Protein 2QAS (pdb70)

Radius of gyration: 15.17 Å; Cα contacts (8 Å, |Δi|>4): 223; chains: 2; bounding box: 37×47×27 Å

Secondary structure (DSSP, 8-state):
----TT-HHHHHHHHHHHHHHHHHHHHSSTT-S-TT--EEEEEETTSTT-B--HHHHHHSSSEEEEEESSS-EEEEE-SSEEEEEEEETTEEEEEEEEGGGEEEEEETTTTEEEE-S---/---SS-----

Organism: Caulobacter vibrioides (strain ATCC 19089 / CIP 103742 / CB 15) (NCBI:txid190650)

InterPro domains:
  IPR007481 Stringent starvation protein B [PF04386] (16-143)
  IPR036760 SspB-like superfamily [G3DSA:2.30.30.220] (1-125)
  IPR036760 SspB-like superfamily [SSF101738] (9-123)

CATH classification: 2.30.30.220

GO terms:
  GO:0042802 identical protein binding (F, IPI)
  GO:0005515 protein binding (F, IPI)

Structure (mmCIF, N/CA/C/O backbone):
data_2QAS
#
_entry.id   2QAS
#
_cell.length_a   121.760
_cell.length_b   121.760
_cell.length_c   27.660
_cell.angle_alpha   90.000
_cell.angle_beta   90.000
_cell.angle_gamma   120.000
#
_symmetry.space_group_name_H-M   'P 64'
#
loop_
_entity.id
_entity.type
_entity.pdbx_description
1 polymer 'Hypothetical protein'
2 polymer 'C. crescentus ssrA peptide'
3 water water
#
loop_
_atom_site.group_PDB
_atom_site.id
_atom_site.type_symbol
_atom_site.label_atom_id
_atom_site.label_alt_id
_atom_site.label_comp_id
_atom_site.label_asym_id
_atom_site.label_entity_id
_atom_site.label_seq_id
_atom_site.pdbx_PDB_ins_code
_atom_site.Cartn_x
_atom_site.Cartn_y
_atom_site.Cartn_z
_atom_site.occupancy
_atom_site.B_iso_or_equiv
_atom_site.auth_seq_id
_atom_site.auth_comp_id
_atom_site.auth_asym_id
_atom_site.auth_atom_id
_atom_site.pdbx_PDB_model_num
ATOM 1 N N . PRO A 1 9 ? 29.458 74.049 -16.492 1.00 122.30 6 PRO A N 1
ATOM 2 C CA . PRO A 1 9 ? 28.575 73.712 -15.348 1.00 121.82 6 PRO A CA 1
ATOM 3 C C . PRO A 1 9 ? 28.119 72.251 -15.416 1.00 120.88 6 PRO A C 1
ATOM 4 O O . PRO A 1 9 ? 28.351 71.567 -16.416 1.00 121.41 6 PRO A O 1
ATOM 8 N N . PRO A 1 10 ? 27.478 71.746 -14.344 1.00 119.48 7 PRO A N 1
ATOM 9 C CA . PRO A 1 10 ? 27.175 72.463 -13.098 1.00 117.21 7 PRO A CA 1
ATOM 10 C C . PRO A 1 10 ? 28.092 72.060 -11.931 1.00 114.52 7 PRO A C 1
ATOM 11 O O . PRO A 1 10 ? 28.374 70.873 -11.733 1.00 114.15 7 PRO A O 1
ATOM 15 N N . GLU A 1 11 ? 28.558 73.049 -11.170 1.00 110.78 8 GLU A N 1
ATOM 16 C CA . GLU A 1 11 ? 29.421 72.787 -10.019 1.00 106.26 8 GLU A CA 1
ATOM 17 C C . GLU A 1 11 ? 28.637 71.948 -9.002 1.00 101.79 8 GLU A C 1
ATOM 18 O O . GLU A 1 11 ? 27.527 72.315 -8.605 1.00 100.98 8 GLU A O 1
ATOM 24 N N . ASP A 1 12 ? 29.223 70.827 -8.586 1.00 95.78 9 ASP A N 1
ATOM 25 C CA . ASP A 1 12 ? 28.594 69.908 -7.633 1.00 88.88 9 ASP A CA 1
ATOM 26 C C . ASP A 1 12 ? 28.933 70.265 -6.184 1.00 84.35 9 ASP A C 1
ATOM 27 O O . ASP A 1 12 ? 30.006 69.926 -5.692 1.00 83.85 9 ASP A O 1
ATOM 32 N N . LEU A 1 13 ? 28.014 70.935 -5.498 1.00 79.35 10 LEU A N 1
ATOM 33 C CA . LEU A 1 13 ? 28.247 71.325 -4.114 1.00 74.80 10 LEU A CA 1
ATOM 34 C C . LEU A 1 13 ? 28.037 70.139 -3.179 1.00 72.61 10 LEU A C 1
ATOM 35 O O . LEU A 1 13 ? 28.337 70.209 -1.986 1.00 70.36 10 LEU A O 1
ATOM 40 N N . MET A 1 14 ? 27.510 69.051 -3.724 1.00 70.87 11 MET A N 1
ATOM 41 C CA . MET A 1 14 ? 27.280 67.849 -2.934 1.00 71.07 11 MET A CA 1
ATOM 42 C C . MET A 1 14 ? 28.489 66.916 -3.026 1.00 71.15 11 MET A C 1
ATOM 43 O O . MET A 1 14 ? 28.653 66.014 -2.203 1.00 70.38 11 MET A O 1
ATOM 48 N N . GLN A 1 15 ? 29.332 67.140 -4.034 1.00 71.10 12 GLN A N 1
ATOM 49 C CA . GLN A 1 15 ? 30.518 66.316 -4.241 1.00 70.44 12 GLN A CA 1
ATOM 50 C C . GLN A 1 15 ? 30.095 64.855 -4.262 1.00 68.38 12 GLN A C 1
ATOM 51 O O . GLN A 1 15 ? 30.637 64.024 -3.531 1.00 68.75 12 GLN A O 1
ATOM 57 N N . TYR A 1 16 ? 29.116 64.542 -5.096 1.00 64.65 13 TYR A N 1
ATOM 58 C CA . TYR A 1 16 ? 28.632 63.181 -5.181 1.00 62.96 13 TYR A CA 1
ATOM 59 C C . TYR A 1 16 ? 29.745 62.238 -5.594 1.00 63.83 13 TYR A C 1
ATOM 60 O O . TYR A 1 16 ? 29.884 61.147 -5.037 1.00 62.18 13 TYR A O 1
ATOM 69 N N . GLU A 1 17 ? 30.548 62.668 -6.560 1.00 65.03 14 GLU A N 1
ATOM 70 C CA . GLU A 1 17 ? 31.637 61.833 -7.042 1.00 66.80 14 GLU A CA 1
ATOM 71 C C . GLU A 1 17 ? 32.659 61.502 -5.954 1.00 64.77 14 GLU A C 1
ATOM 72 O O . GLU A 1 17 ? 33.180 60.388 -5.898 1.00 62.16 14 GLU A O 1
ATOM 78 N N . ALA A 1 18 ? 32.938 62.469 -5.088 1.00 63.34 15 ALA A N 1
ATOM 79 C CA . ALA A 1 18 ? 33.874 62.248 -4.000 1.00 62.58 15 ALA A CA 1
ATOM 80 C C . ALA A 1 18 ? 33.262 61.280 -2.992 1.00 62.84 15 ALA A C 1
ATOM 81 O O . ALA A 1 18 ? 33.941 60.382 -2.507 1.00 63.93 15 ALA A O 1
ATOM 83 N N . MET A 1 19 ? 31.979 61.458 -2.684 1.00 63.18 16 MET A N 1
ATOM 84 C CA . MET A 1 19 ? 31.300 60.581 -1.727 1.00 63.21 16 MET A CA 1
ATOM 85 C C . MET A 1 19 ? 31.212 59.151 -2.253 1.00 62.41 16 MET A C 1
ATOM 86 O O . MET A 1 19 ? 31.225 58.195 -1.481 1.00 62.21 16 MET A O 1
ATOM 91 N N . ALA A 1 20 ? 31.104 59.006 -3.566 1.00 62.34 17 ALA A N 1
ATOM 92 C CA . ALA A 1 20 ? 31.033 57.682 -4.169 1.00 64.48 17 ALA A CA 1
ATOM 93 C C . ALA A 1 20 ? 32.400 56.997 -4.071 1.00 65.59 17 ALA A C 1
ATOM 94 O O . ALA A 1 20 ? 32.486 55.775 -3.956 1.00 65.32 17 ALA A O 1
ATOM 96 N N . GLN A 1 21 ? 33.458 57.802 -4.117 1.00 67.86 18 GLN A N 1
ATOM 97 C CA . GLN A 1 21 ? 34.829 57.309 -4.035 1.00 71.38 18 GLN A CA 1
ATOM 98 C C . GLN A 1 21 ? 35.091 56.748 -2.636 1.00 71.61 18 GLN A C 1
ATOM 99 O O . GLN A 1 21 ? 35.616 55.652 -2.490 1.00 72.31 18 GLN A O 1
ATOM 105 N N . ASP A 1 22 ? 34.725 57.507 -1.609 1.00 71.99 19 ASP A N 1
ATOM 106 C CA . ASP A 1 22 ? 34.910 57.063 -0.234 1.00 73.03 19 ASP A CA 1
ATOM 107 C C . ASP A 1 22 ? 34.080 55.825 0.017 1.00 71.60 19 ASP A C 1
ATOM 108 O O . ASP A 1 22 ? 34.554 54.853 0.602 1.00 73.19 19 ASP A O 1
ATOM 113 N N . ALA A 1 23 ? 32.826 55.878 -0.410 1.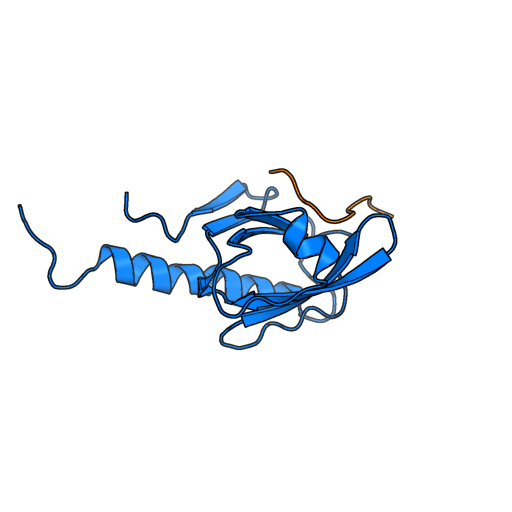00 68.10 20 ALA A N 1
ATOM 114 C CA . ALA A 1 23 ? 31.932 54.752 -0.235 1.00 65.45 20 ALA A CA 1
ATOM 115 C C . ALA A 1 23 ? 32.602 53.493 -0.772 1.00 63.21 20 ALA A C 1
ATOM 116 O O . ALA A 1 23 ? 32.556 52.442 -0.142 1.00 62.12 20 ALA A O 1
ATOM 118 N N . LEU A 1 24 ? 33.241 53.609 -1.929 1.00 60.96 21 LEU A N 1
ATOM 119 C CA . LEU A 1 24 ? 33.880 52.459 -2.540 1.00 62.42 21 LEU A CA 1
ATOM 120 C C . LEU A 1 24 ? 35.165 51.974 -1.858 1.00 63.65 21 LEU A C 1
ATOM 121 O O . LEU A 1 24 ? 35.535 50.804 -1.993 1.00 63.37 21 LEU A O 1
ATOM 126 N N . ARG A 1 25 ? 35.847 52.853 -1.130 1.00 63.77 22 ARG A N 1
ATOM 127 C CA . ARG A 1 25 ? 37.049 52.428 -0.423 1.00 63.85 22 ARG A CA 1
ATOM 128 C C . ARG A 1 25 ? 36.610 51.361 0.571 1.00 62.94 22 ARG A C 1
ATOM 129 O O . ARG A 1 25 ? 37.385 50.470 0.934 1.00 64.62 22 ARG A O 1
ATOM 137 N N . GLY A 1 26 ? 35.347 51.452 0.981 1.00 59.60 23 GLY A N 1
ATOM 138 C CA . GLY A 1 26 ? 34.783 50.507 1.926 1.00 57.00 23 GLY A CA 1
ATOM 139 C C . GLY A 1 26 ? 34.719 49.080 1.417 1.00 56.05 23 GLY A C 1
ATOM 140 O O . GLY A 1 26 ? 34.602 48.146 2.213 1.00 53.90 23 GLY A O 1
ATOM 141 N N . VAL A 1 27 ? 34.776 48.899 0.100 1.00 56.04 24 VAL A N 1
ATOM 142 C CA . VAL A 1 27 ? 34.746 47.551 -0.471 1.00 55.96 24 VAL A CA 1
ATOM 143 C C . VAL A 1 27 ? 36.094 46.887 -0.182 1.00 54.92 24 VAL A C 1
ATOM 144 O O . VAL A 1 27 ? 36.175 45.680 0.056 1.00 52.98 24 VAL A O 1
ATOM 148 N N . VAL A 1 28 ? 37.152 47.689 -0.202 1.00 54.80 25 VAL A N 1
ATOM 149 C CA . VAL A 1 28 ? 38.485 47.178 0.080 1.00 54.65 25 VAL A CA 1
ATOM 150 C C . VAL A 1 28 ? 38.502 46.682 1.517 1.00 54.92 25 VAL A C 1
ATOM 151 O O . VAL A 1 28 ? 38.958 45.579 1.805 1.00 54.71 25 VAL A O 1
ATOM 155 N N . LYS A 1 29 ? 37.987 47.502 2.421 1.00 56.10 26 LYS A N 1
ATOM 156 C CA . LYS A 1 29 ? 37.933 47.135 3.826 1.00 56.33 26 LYS A CA 1
ATOM 157 C C . LYS A 1 29 ? 37.120 45.872 4.054 1.00 55.00 26 LYS A C 1
ATOM 158 O O . LYS A 1 29 ? 37.492 45.014 4.856 1.00 56.47 26 LYS A O 1
ATOM 164 N N . ALA A 1 30 ? 36.004 45.749 3.353 1.00 52.80 27 ALA A N 1
ATOM 165 C CA . ALA A 1 30 ? 35.174 44.565 3.521 1.00 53.62 27 ALA A CA 1
ATOM 166 C C . ALA A 1 30 ? 35.861 43.330 2.939 1.00 53.92 27 ALA A C 1
ATOM 167 O O . ALA A 1 30 ? 35.727 42.234 3.479 1.00 55.65 27 ALA A O 1
ATOM 169 N N . ALA A 1 31 ? 36.598 43.508 1.843 1.00 53.01 28 ALA A N 1
ATOM 170 C CA . ALA A 1 31 ? 37.325 42.409 1.211 1.00 51.06 28 ALA A CA 1
ATOM 171 C C . ALA A 1 31 ? 38.474 41.955 2.124 1.00 52.08 28 ALA A C 1
ATOM 172 O O . ALA A 1 31 ? 38.753 40.756 2.243 1.00 51.03 28 ALA A O 1
ATOM 174 N N . LEU A 1 32 ? 39.139 42.910 2.769 1.00 51.43 29 LEU A N 1
ATOM 175 C CA . LEU A 1 32 ? 40.229 42.576 3.678 1.00 53.44 29 LEU A CA 1
ATOM 176 C C . LEU A 1 32 ? 39.733 41.868 4.940 1.00 56.44 29 LEU A C 1
ATOM 177 O O . LEU A 1 32 ? 40.505 41.198 5.610 1.00 58.01 29 LEU A O 1
ATOM 182 N N . LYS A 1 33 ? 38.453 42.013 5.274 1.00 59.71 30 LYS A N 1
ATOM 183 C CA . LYS A 1 33 ? 37.921 41.342 6.460 1.00 63.09 30 LYS A CA 1
ATOM 184 C C . LYS A 1 33 ? 37.639 39.888 6.140 1.00 63.39 30 LYS A C 1
ATOM 185 O O . LYS A 1 33 ? 37.728 39.026 7.008 1.00 64.97 30 LYS A O 1
ATOM 191 N N . LYS A 1 34 ? 37.296 39.611 4.891 1.00 63.79 31 LYS A N 1
ATOM 192 C CA . LYS A 1 34 ? 37.058 38.233 4.489 1.00 64.98 31 LYS A CA 1
ATOM 193 C C . LYS A 1 34 ? 38.414 37.538 4.373 1.00 65.00 31 LYS A C 1
ATOM 194 O O . LYS A 1 34 ? 38.534 36.346 4.635 1.00 65.98 31 LYS A O 1
ATOM 200 N N . ALA A 1 35 ? 39.435 38.298 3.985 1.00 65.73 32 ALA A N 1
ATOM 201 C CA . ALA A 1 35 ? 40.784 37.758 3.835 1.00 66.45 32 ALA A CA 1
ATOM 202 C C . ALA A 1 35 ? 41.427 37.531 5.196 1.00 67.99 32 ALA A C 1
ATOM 203 O O . ALA A 1 35 ? 42.320 36.700 5.341 1.00 69.01 32 ALA A O 1
ATOM 205 N N . ALA A 1 36 ? 40.980 38.284 6.194 1.00 70.29 33 ALA A N 1
ATOM 206 C CA . ALA A 1 36 ? 41.524 38.158 7.537 1.00 71.31 33 ALA A CA 1
ATOM 207 C C . ALA A 1 36 ? 40.822 37.037 8.286 1.00 72.89 33 ALA A C 1
ATOM 208 O O . ALA A 1 36 ? 41.253 36.639 9.365 1.00 73.26 33 ALA A O 1
ATOM 210 N N . ALA A 1 37 ? 39.741 36.528 7.706 1.00 75.77 34 ALA A N 1
ATOM 211 C CA . ALA A 1 37 ? 38.980 35.443 8.318 1.00 79.41 34 ALA A CA 1
ATOM 212 C C . ALA A 1 37 ? 39.820 34.171 8.355 1.00 82.20 34 ALA A C 1
ATOM 213 O O . ALA A 1 37 ? 40.513 33.843 7.390 1.00 82.32 34 ALA A O 1
ATOM 215 N N . PRO A 1 38 ? 39.763 33.429 9.471 1.00 85.11 35 PRO A N 1
ATOM 216 C CA . PRO A 1 38 ? 40.546 32.189 9.569 1.00 86.37 35 PRO A CA 1
ATOM 217 C C . PRO A 1 38 ? 40.296 31.299 8.348 1.00 87.05 35 PRO A C 1
ATOM 218 O O . PRO A 1 38 ? 39.166 30.863 8.099 1.00 86.89 35 PRO A O 1
ATOM 222 N N . GLY A 1 39 ? 41.358 31.045 7.586 1.00 86.63 36 GLY A N 1
ATOM 223 C CA . GLY A 1 39 ? 41.237 30.240 6.382 1.00 84.78 36 GLY A CA 1
ATOM 224 C C . GLY A 1 39 ? 41.561 31.090 5.165 1.00 84.08 36 GLY A C 1
ATOM 225 O O . GLY A 1 39 ? 41.818 30.569 4.077 1.00 84.06 36 GLY A O 1
ATOM 226 N N . GLY A 1 40 ? 41.546 32.409 5.353 1.00 81.74 37 GLY A N 1
ATOM 227 C CA . GLY A 1 40 ? 41.855 33.327 4.273 1.00 79.32 37 GLY A CA 1
ATOM 228 C C . GLY A 1 40 ? 40.763 33.498 3.236 1.00 78.53 37 GLY A C 1
ATOM 229 O O . GLY A 1 40 ? 39.598 33.186 3.475 1.00 78.61 37 GLY A O 1
ATOM 230 N N . LEU A 1 41 ? 41.152 34.007 2.073 1.00 77.87 38 LEU A N 1
ATOM 231 C CA . LEU A 1 41 ? 40.227 34.232 0.973 1.00 77.43 38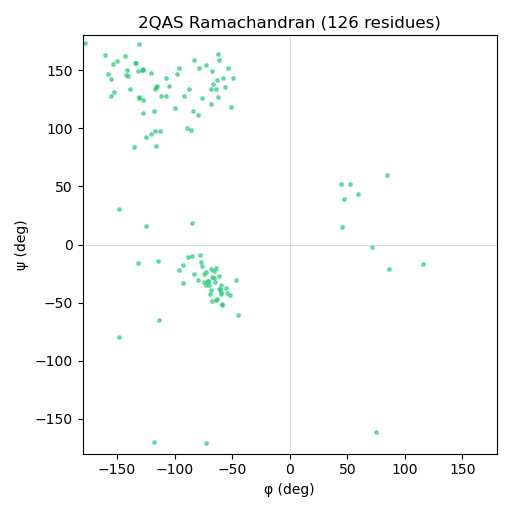 LEU A CA 1
ATOM 232 C C . LEU A 1 41 ? 39.809 32.922 0.331 1.00 77.76 38 LEU A C 1
ATOM 233 O O . LEU A 1 41 ? 40.533 31.931 0.396 1.00 78.22 38 LEU A O 1
ATOM 238 N N . PRO A 1 42 ? 38.620 32.896 -0.294 1.00 77.65 39 PRO A N 1
ATOM 239 C CA . PRO A 1 42 ? 38.163 31.669 -0.950 1.00 76.85 39 PRO A CA 1
ATOM 240 C C . PRO A 1 42 ? 38.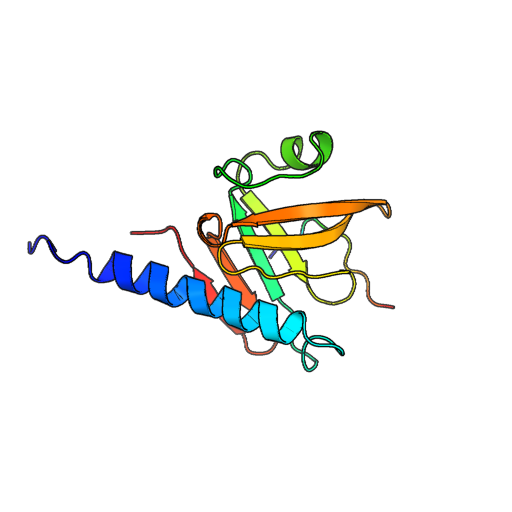877 31.608 -2.299 1.00 76.39 39 PRO A C 1
ATOM 241 O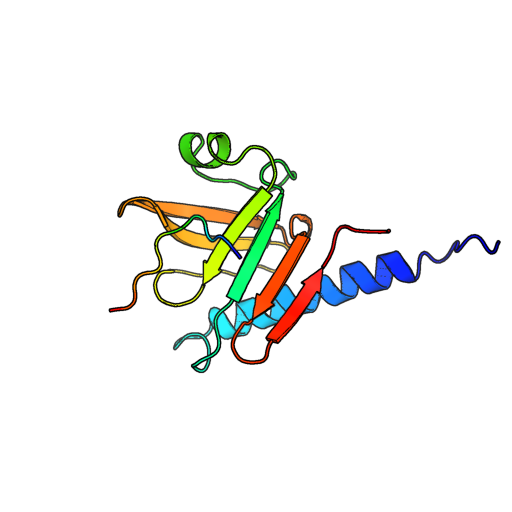 O . PRO A 1 42 ? 38.620 32.432 -3.179 1.00 75.05 39 PRO A O 1
ATOM 245 N N . GLU A 1 43 ? 39.791 30.655 -2.454 1.00 76.63 40 GLU A N 1
ATOM 246 C CA . GLU A 1 43 ? 40.536 30.534 -3.706 1.00 77.31 40 GLU A CA 1
ATOM 247 C C . GLU A 1 43 ? 39.602 30.435 -4.908 1.00 73.52 40 GLU A C 1
ATOM 248 O O . GLU A 1 43 ? 38.478 29.945 -4.795 1.00 74.42 40 GLU A O 1
ATOM 254 N N . PRO A 1 44 ? 40.060 30.891 -6.084 1.00 69.93 41 PRO A N 1
ATOM 255 C CA . PRO A 1 44 ? 41.371 31.484 -6.384 1.00 67.16 41 PRO A CA 1
ATOM 256 C C . PRO A 1 44 ? 41.509 32.986 -6.127 1.00 64.31 41 PRO A C 1
ATOM 257 O O . PRO A 1 44 ? 42.416 33.623 -6.659 1.00 64.36 41 PRO A O 1
ATOM 261 N N . HIS A 1 45 ? 40.619 33.558 -5.324 1.00 61.94 42 HIS A N 1
ATOM 262 C CA . HIS A 1 45 ? 40.678 34.992 -5.049 1.00 58.78 42 HIS A CA 1
ATOM 263 C C . HIS A 1 45 ? 41.935 35.441 -4.308 1.00 56.03 42 HIS A C 1
ATOM 264 O O . HIS A 1 45 ? 42.358 34.816 -3.338 1.00 54.95 42 HIS A O 1
ATOM 271 N N . HIS A 1 46 ? 42.536 36.517 -4.804 1.00 54.31 43 HIS A N 1
ATOM 272 C CA . HIS A 1 46 ? 43.708 37.124 -4.193 1.00 54.13 43 HIS A CA 1
ATOM 273 C C . HIS A 1 46 ? 43.650 38.614 -4.505 1.00 53.67 43 HIS A C 1
ATOM 274 O O . HIS A 1 46 ? 42.997 39.019 -5.471 1.00 52.55 43 HIS A O 1
ATOM 281 N N . LEU A 1 47 ? 44.324 39.436 -3.703 1.00 52.08 44 LEU A N 1
ATOM 282 C CA . LEU A 1 47 ? 44.237 40.877 -3.912 1.00 51.75 44 LEU A CA 1
ATOM 283 C C . LEU A 1 47 ? 45.513 41.642 -4.207 1.00 50.51 44 LEU A C 1
ATOM 284 O O . LEU A 1 47 ? 46.582 41.302 -3.730 1.00 51.08 44 LEU A O 1
ATOM 289 N N . TYR A 1 48 ? 45.367 42.694 -5.004 1.00 50.53 45 TYR A N 1
ATOM 290 C CA . TYR A 1 48 ? 46.462 43.585 -5.334 1.00 49.80 45 TYR A CA 1
ATOM 291 C C . TYR A 1 48 ? 46.029 44.939 -4.789 1.00 51.36 45 TYR A C 1
ATOM 292 O O . TYR A 1 48 ? 45.034 45.505 -5.237 1.00 52.38 45 TYR A O 1
ATOM 301 N N . ILE A 1 49 ? 46.760 45.439 -3.803 1.00 50.32 46 ILE A N 1
ATOM 302 C CA . ILE A 1 49 ? 46.451 46.720 -3.195 1.00 52.42 46 ILE A CA 1
ATOM 303 C C . ILE A 1 49 ? 47.545 47.718 -3.543 1.00 53.72 46 ILE A C 1
ATOM 304 O O . ILE A 1 49 ? 48.726 47.442 -3.335 1.00 53.06 46 ILE A O 1
ATOM 309 N N . THR A 1 50 ? 47.168 48.878 -4.068 1.00 54.47 47 THR A N 1
ATOM 310 C CA . THR A 1 50 ? 48.170 49.884 -4.386 1.00 55.53 47 THR A CA 1
ATOM 311 C C . THR A 1 50 ? 47.899 51.097 -3.514 1.00 55.40 47 THR A C 1
ATOM 312 O O . THR A 1 50 ? 46.758 51.518 -3.381 1.00 56.50 47 THR A O 1
ATOM 316 N N . PHE A 1 51 ? 48.942 51.649 -2.907 1.00 57.10 48 PHE A N 1
ATOM 317 C CA . PHE A 1 51 ? 48.778 52.811 -2.039 1.00 59.35 48 PHE A CA 1
ATOM 318 C C . PHE A 1 51 ? 49.912 53.830 -2.116 1.00 62.37 48 PHE A C 1
ATOM 319 O O . PHE A 1 51 ? 51.024 53.534 -2.573 1.00 61.81 48 PHE A O 1
ATOM 327 N N . LYS A 1 52 ? 49.614 55.028 -1.629 1.00 64.96 49 LYS A N 1
ATOM 328 C CA . LYS A 1 52 ? 50.568 56.125 -1.610 1.00 67.92 49 LYS A CA 1
ATOM 329 C C . LYS A 1 52 ? 51.431 55.963 -0.367 1.00 67.47 49 LYS A C 1
ATOM 330 O O . LYS A 1 52 ? 50.937 56.056 0.750 1.00 67.69 49 LYS A O 1
ATOM 336 N N . THR A 1 53 ? 52.718 55.716 -0.580 1.00 69.05 50 THR A N 1
ATOM 337 C CA . THR A 1 53 ? 53.690 55.518 0.492 1.00 70.99 50 THR A CA 1
ATOM 338 C C . THR A 1 53 ? 53.844 56.703 1.443 1.00 72.10 50 THR A C 1
ATOM 339 O O . THR A 1 53 ? 54.084 56.521 2.641 1.00 69.65 50 THR A O 1
ATOM 343 N N . LYS A 1 54 ? 53.715 57.914 0.909 1.00 74.24 51 LYS A N 1
ATOM 344 C CA . LYS A 1 54 ? 53.869 59.119 1.721 1.00 76.29 51 LYS A CA 1
ATOM 345 C C . LYS A 1 54 ? 52.585 59.604 2.380 1.00 76.31 51 LYS A C 1
ATOM 346 O O . LYS A 1 54 ? 52.618 60.487 3.240 1.00 75.69 51 LYS A O 1
ATOM 352 N N . ALA A 1 55 ? 51.454 59.031 1.979 1.00 75.93 52 ALA A N 1
ATOM 353 C CA . ALA A 1 55 ? 50.179 59.404 2.576 1.00 75.58 52 ALA A CA 1
ATOM 354 C C . ALA A 1 55 ? 50.353 59.346 4.098 1.00 75.81 52 ALA A C 1
ATOM 355 O O . ALA A 1 55 ? 51.068 58.485 4.614 1.00 75.68 52 ALA A O 1
ATOM 357 N N . ALA A 1 56 ? 49.727 60.269 4.817 1.00 75.76 53 ALA A N 1
ATOM 358 C CA . ALA A 1 56 ? 49.846 60.270 6.271 1.00 75.63 53 ALA A CA 1
ATOM 359 C C . ALA A 1 56 ? 49.266 58.955 6.773 1.00 74.36 53 ALA A C 1
ATOM 360 O O . ALA A 1 56 ? 48.488 58.313 6.070 1.00 76.14 53 ALA A O 1
ATOM 362 N N . GLY A 1 57 ? 49.653 58.546 7.974 1.00 72.07 54 GLY A N 1
ATOM 363 C CA . GLY A 1 57 ? 49.128 57.310 8.526 1.00 69.67 54 GLY A CA 1
ATOM 364 C C . GLY A 1 57 ? 49.834 56.008 8.167 1.00 68.70 54 GLY A C 1
ATOM 365 O O . GLY A 1 57 ? 49.675 55.019 8.887 1.00 67.53 54 GLY A O 1
ATOM 366 N N . VAL A 1 58 ? 50.598 55.975 7.076 1.00 66.19 55 VAL A N 1
ATOM 367 C CA . VAL A 1 58 ? 51.267 54.732 6.722 1.00 66.39 55 VAL A CA 1
ATOM 368 C C . VAL A 1 58 ? 52.621 54.596 7.399 1.00 67.64 55 VAL A C 1
ATOM 369 O O . VAL A 1 58 ? 53.424 55.533 7.441 1.00 67.55 55 VAL A O 1
ATOM 373 N N . SER A 1 59 ? 52.859 53.415 7.948 1.00 68.34 56 SER A N 1
ATOM 374 C CA . SER A 1 59 ? 54.111 53.139 8.624 1.00 71.62 56 SER A CA 1
ATOM 375 C C . SER A 1 59 ? 54.710 51.851 8.079 1.00 72.28 56 SER A C 1
ATOM 376 O O . SER A 1 59 ? 53.993 50.959 7.635 1.00 72.67 56 SER A O 1
ATOM 379 N N . GLY A 1 60 ? 56.031 51.765 8.108 1.00 74.97 57 GLY A N 1
ATOM 380 C CA . GLY A 1 60 ? 56.707 50.581 7.615 1.00 78.15 57 GLY A CA 1
ATOM 381 C C . GLY A 1 60 ? 58.193 50.749 7.820 1.00 80.26 57 GLY A C 1
ATOM 382 O O . GLY A 1 60 ? 58.628 51.823 8.230 1.00 81.28 57 GLY A O 1
ATOM 383 N N . PRO A 1 61 ? 59.005 49.716 7.556 1.00 81.96 58 PRO A N 1
ATOM 384 C CA . PRO A 1 61 ? 60.442 49.903 7.760 1.00 82.97 58 PRO A CA 1
ATOM 385 C C . PRO A 1 61 ? 60.900 51.097 6.927 1.00 84.08 58 PRO A C 1
ATOM 386 O O . PRO A 1 61 ? 60.507 51.244 5.766 1.00 82.32 58 PRO A O 1
ATOM 390 N N . GLN A 1 62 ? 61.718 51.951 7.532 1.00 85.67 59 GLN A N 1
ATOM 391 C CA . GLN A 1 62 ? 62.226 53.144 6.863 1.00 87.22 59 GLN A CA 1
ATOM 392 C C . GLN A 1 62 ? 62.910 52.788 5.542 1.00 86.20 59 GLN A C 1
ATOM 393 O O . GLN A 1 62 ? 62.736 53.476 4.536 1.00 84.68 59 GLN A O 1
ATOM 399 N N . ASP A 1 63 ? 63.683 51.708 5.555 1.00 86.65 60 ASP A N 1
ATOM 400 C CA . ASP A 1 63 ? 64.400 51.255 4.367 1.00 87.51 60 ASP A CA 1
ATOM 401 C C . ASP A 1 63 ? 63.435 50.956 3.228 1.00 86.32 60 ASP A C 1
ATOM 402 O O . ASP A 1 63 ? 63.603 51.442 2.111 1.00 85.98 60 ASP A O 1
ATOM 407 N N . LEU A 1 64 ? 62.424 50.149 3.525 1.00 85.36 61 LEU A N 1
ATOM 408 C CA . LEU A 1 64 ? 61.420 49.761 2.543 1.00 84.38 61 LEU A CA 1
ATOM 409 C C . LEU A 1 64 ? 60.681 50.958 1.951 1.00 83.52 61 LEU A C 1
ATOM 410 O O . LEU A 1 64 ? 60.593 51.097 0.733 1.00 83.46 61 LEU A O 1
ATOM 415 N N . LEU A 1 65 ? 60.151 51.816 2.816 1.00 83.76 62 LEU A N 1
ATOM 416 C CA . LEU A 1 65 ? 59.417 53.000 2.377 1.00 84.36 62 LEU A CA 1
ATOM 417 C C . LEU A 1 65 ? 60.242 53.881 1.440 1.00 84.75 62 LEU A C 1
ATOM 418 O O . LEU A 1 65 ? 59.709 54.458 0.494 1.00 85.33 62 LEU A O 1
ATOM 423 N N . SER A 1 66 ? 61.540 53.982 1.712 1.00 85.34 63 SER A N 1
ATOM 424 C CA . SER A 1 66 ? 62.451 54.792 0.900 1.00 85.70 63 SER A CA 1
ATOM 425 C C . SER A 1 66 ? 62.607 54.239 -0.516 1.00 85.62 63 SER A C 1
ATOM 426 O O . SER A 1 66 ? 62.869 54.982 -1.464 1.00 85.87 63 SER A O 1
ATOM 429 N N . LYS A 1 67 ? 62.450 52.929 -0.649 1.00 85.11 64 LYS A N 1
ATOM 430 C CA . LYS A 1 67 ? 62.567 52.264 -1.938 1.00 85.14 64 LYS A CA 1
ATOM 431 C C . LYS A 1 67 ? 61.375 52.616 -2.834 1.00 85.73 64 LYS A C 1
ATOM 432 O O . LYS A 1 67 ? 61.501 52.674 -4.057 1.00 85.19 64 LYS A O 1
ATOM 438 N N . TYR A 1 68 ? 60.221 52.856 -2.213 1.00 86.56 65 TYR A N 1
ATOM 439 C CA . TYR A 1 68 ? 59.001 53.196 -2.941 1.00 87.69 65 TYR A CA 1
ATOM 440 C C . TYR A 1 68 ? 58.531 54.605 -2.591 1.00 89.26 65 TYR A C 1
ATOM 441 O O . TYR A 1 68 ? 57.667 54.794 -1.731 1.00 89.07 65 TYR A O 1
ATOM 450 N N . PRO A 1 69 ? 59.091 55.614 -3.282 1.00 90.38 66 PRO A N 1
ATOM 451 C CA . PRO A 1 69 ? 58.811 57.045 -3.122 1.00 90.12 66 PRO A CA 1
ATOM 452 C C . PRO A 1 69 ? 57.332 57.423 -3.011 1.00 89.80 66 PRO A C 1
ATOM 453 O O . PRO A 1 69 ? 56.918 58.002 -2.002 1.00 89.74 66 PRO A O 1
ATOM 457 N N . ASP A 1 70 ? 56.537 57.117 -4.036 1.00 88.05 67 ASP A N 1
ATOM 458 C CA . ASP A 1 70 ? 55.118 57.452 -3.968 1.00 87.44 67 ASP A CA 1
ATOM 459 C C . ASP A 1 70 ? 54.166 56.252 -3.922 1.00 85.42 67 ASP A C 1
ATOM 460 O O . ASP A 1 70 ? 53.481 56.048 -2.925 1.00 85.46 67 ASP A O 1
ATOM 465 N N . GLU A 1 71 ? 54.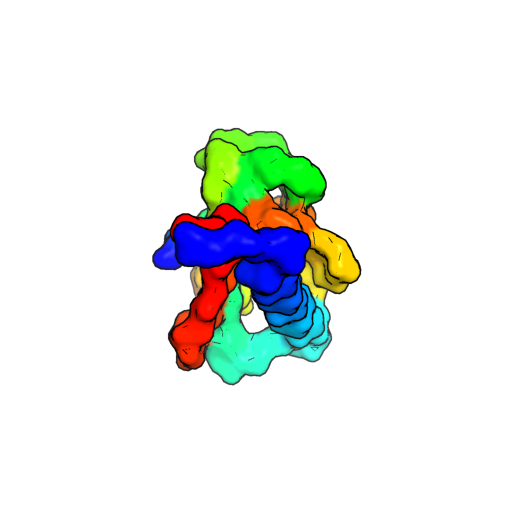132 55.459 -4.989 1.00 82.67 68 GLU A N 1
ATOM 466 C CA . GLU A 1 71 ? 53.239 54.305 -5.068 1.00 80.72 68 GLU A CA 1
ATOM 467 C C . GLU A 1 71 ? 53.893 52.989 -4.668 1.00 76.34 68 GLU A C 1
ATOM 468 O O . GLU A 1 71 ? 55.101 52.816 -4.801 1.00 76.47 68 GLU A O 1
ATOM 474 N N . MET A 1 72 ? 53.081 52.062 -4.175 1.00 70.58 69 MET A N 1
ATOM 475 C CA . MET A 1 72 ? 53.574 50.744 -3.803 1.00 65.94 69 MET A CA 1
ATOM 476 C C . MET A 1 72 ? 52.430 49.761 -3.873 1.00 62.19 69 MET A C 1
ATOM 477 O O . MET A 1 72 ? 51.370 49.994 -3.301 1.00 61.57 69 MET A O 1
ATOM 482 N N . THR A 1 73 ? 52.643 48.668 -4.592 1.00 58.36 70 THR A N 1
ATOM 483 C CA . THR A 1 73 ? 51.628 47.639 -4.706 1.00 55.90 70 THR A CA 1
ATOM 484 C C . THR A 1 73 ? 52.054 46.431 -3.890 1.00 54.06 70 THR A C 1
ATOM 485 O O . THR A 1 73 ? 53.242 46.110 -3.805 1.00 53.60 70 THR A O 1
ATOM 489 N N . ILE A 1 74 ? 51.085 45.784 -3.258 1.00 51.49 71 ILE A N 1
ATOM 490 C CA . ILE A 1 74 ? 51.362 44.582 -2.496 1.00 49.37 71 ILE A CA 1
ATOM 491 C C . ILE A 1 74 ? 50.332 43.577 -2.940 1.00 46.89 71 ILE A C 1
ATOM 492 O O . ILE A 1 74 ? 49.232 43.946 -3.334 1.00 46.58 71 ILE A O 1
ATOM 497 N N . VAL A 1 75 ? 50.693 42.305 -2.907 1.00 45.07 72 VAL A N 1
ATOM 498 C CA . VAL A 1 75 ? 49.772 41.269 -3.311 1.00 42.91 72 VAL A CA 1
ATOM 499 C C . VAL A 1 75 ? 49.498 40.402 -2.090 1.00 44.49 72 VAL A C 1
ATOM 500 O O . VAL A 1 75 ? 50.422 40.075 -1.326 1.00 43.72 72 VAL A O 1
ATOM 504 N N . LEU A 1 76 ? 48.220 40.079 -1.888 1.00 43.33 73 LEU A N 1
ATOM 505 C CA . LEU A 1 76 ? 47.788 39.247 -0.773 1.00 44.53 73 LEU A CA 1
ATOM 506 C C . LEU A 1 76 ? 47.284 37.954 -1.380 1.00 46.31 73 LEU A C 1
ATOM 507 O O . LEU A 1 76 ? 46.148 37.867 -1.837 1.00 46.57 73 LEU A O 1
ATOM 512 N N . GLN A 1 77 ? 48.145 36.945 -1.394 1.00 48.92 74 GLN A N 1
ATOM 513 C CA . GLN A 1 77 ? 47.794 35.673 -1.997 1.00 50.88 74 GLN A CA 1
ATOM 514 C C . GLN A 1 77 ? 48.481 34.514 -1.289 1.00 52.44 74 GLN A C 1
ATOM 515 O O . GLN A 1 77 ? 47.873 33.841 -0.450 1.00 50.24 74 GLN A O 1
ATOM 521 N N . HIS A 1 78 ? 49.758 34.303 -1.611 1.00 54.90 75 HIS A N 1
ATOM 522 C CA . HIS A 1 78 ? 50.527 33.207 -1.032 1.00 54.22 75 HIS A CA 1
ATOM 523 C C . HIS A 1 78 ? 51.378 33.580 0.160 1.00 54.29 75 HIS A C 1
ATOM 524 O O . HIS A 1 78 ? 51.739 32.707 0.945 1.00 55.14 75 HIS A O 1
ATOM 531 N N . GLN A 1 79 ? 51.716 34.860 0.304 1.00 52.81 76 GLN A N 1
ATOM 532 C CA . GLN A 1 79 ? 52.600 35.242 1.400 1.00 50.64 76 GLN A CA 1
ATOM 533 C C . GLN A 1 79 ? 52.247 36.477 2.207 1.00 48.35 76 GLN A C 1
ATOM 534 O O . GLN A 1 79 ? 52.732 37.579 1.939 1.00 47.30 76 GLN A O 1
ATOM 540 N N . TYR A 1 80 ? 51.379 36.278 3.190 1.00 47.25 77 TYR A N 1
ATOM 541 C CA . TYR A 1 80 ? 50.969 37.342 4.092 1.00 46.30 77 TYR A CA 1
ATOM 542 C C . TYR A 1 80 ? 50.500 36.713 5.393 1.00 45.57 77 TYR A C 1
ATOM 543 O O . TYR A 1 80 ? 49.869 35.654 5.411 1.00 44.85 77 TYR A O 1
ATOM 552 N N . TRP A 1 81 ? 50.816 37.379 6.489 1.00 44.88 78 TRP A N 1
ATOM 553 C CA . TRP A 1 81 ? 50.494 36.862 7.796 1.00 42.82 78 TRP A CA 1
ATOM 554 C C . TRP A 1 81 ? 49.889 37.939 8.647 1.00 44.08 78 TRP A C 1
ATOM 555 O O . TRP A 1 81 ? 50.109 39.132 8.409 1.00 43.48 78 TRP A O 1
ATOM 566 N N . ASP A 1 82 ? 49.120 37.500 9.639 1.00 44.38 79 ASP A N 1
ATOM 567 C CA . ASP A 1 82 ? 48.495 38.387 10.600 1.00 44.26 79 ASP A CA 1
ATOM 568 C C . ASP A 1 82 ? 47.840 39.633 10.008 1.00 44.89 79 ASP A C 1
ATOM 569 O O . ASP A 1 82 ? 48.105 40.755 10.439 1.00 41.82 79 ASP A O 1
ATOM 574 N N . LEU A 1 83 ? 46.985 39.433 9.011 1.00 44.89 80 LEU A N 1
ATOM 575 C CA . LEU A 1 83 ? 46.270 40.541 8.403 1.00 45.27 80 LEU A CA 1
ATOM 576 C C . LEU A 1 83 ? 45.290 41.050 9.463 1.00 47.65 80 LEU A C 1
ATOM 577 O O . LEU A 1 83 ? 44.442 40.291 9.945 1.00 49.10 80 LEU A O 1
ATOM 582 N N . ALA A 1 84 ? 45.418 42.319 9.839 1.00 48.00 81 ALA A N 1
ATOM 583 C CA . ALA A 1 84 ? 44.547 42.914 10.851 1.00 48.70 81 ALA A CA 1
ATOM 584 C C . ALA A 1 84 ? 43.881 44.160 10.287 1.00 50.51 81 ALA A C 1
ATOM 585 O O . ALA A 1 84 ? 44.438 45.255 10.355 1.00 48.89 81 ALA A O 1
ATOM 587 N N . PRO A 1 85 ? 42.681 44.002 9.708 1.00 53.89 82 PRO A N 1
ATOM 588 C CA . PRO A 1 85 ? 41.957 45.137 9.130 1.00 58.91 82 PRO A CA 1
ATOM 589 C C . PRO A 1 85 ? 41.106 45.912 10.132 1.00 63.69 82 PRO A C 1
ATOM 590 O O . PRO A 1 85 ? 39.995 45.501 10.471 1.00 64.54 82 PRO A O 1
ATOM 594 N N . GLY A 1 86 ? 41.652 47.029 10.611 1.00 67.80 83 GLY A N 1
ATOM 595 C CA . GLY A 1 86 ? 40.936 47.866 11.557 1.00 72.42 83 GLY A CA 1
ATOM 596 C C . GLY A 1 86 ? 39.815 48.588 10.832 1.00 75.05 83 GLY A C 1
ATOM 597 O O . GLY A 1 86 ? 39.546 48.297 9.664 1.00 75.94 83 GLY A O 1
ATOM 598 N N . GLU A 1 87 ? 39.162 49.537 11.495 1.00 77.48 84 GLU A N 1
ATOM 599 C CA . GLU A 1 87 ? 38.067 50.246 10.839 1.00 79.42 84 GLU A CA 1
ATOM 600 C C . GLU A 1 87 ? 38.558 51.395 9.959 1.00 77.93 84 GLU A C 1
ATOM 601 O O . GLU A 1 87 ? 37.885 51.762 8.999 1.00 78.32 84 GLU A O 1
ATOM 607 N N . THR A 1 88 ? 39.734 51.941 10.261 1.00 75.90 85 THR A N 1
ATOM 608 C CA . THR A 1 88 ? 40.270 53.040 9.461 1.00 74.56 85 THR A CA 1
ATOM 609 C C . THR A 1 88 ? 41.557 52.717 8.689 1.00 72.74 85 THR A C 1
ATOM 610 O O . THR A 1 88 ? 41.957 53.461 7.793 1.00 71.78 85 THR A O 1
ATOM 614 N N . PHE A 1 89 ? 42.207 51.611 9.037 1.00 71.03 86 PHE A N 1
ATOM 615 C CA . PHE A 1 89 ? 43.442 51.208 8.372 1.00 68.21 86 PHE A CA 1
ATOM 616 C C . PHE A 1 89 ? 43.689 49.722 8.614 1.00 64.83 86 PHE A C 1
ATOM 617 O O . PHE A 1 89 ? 43.089 49.131 9.511 1.00 66.05 86 PHE A O 1
ATOM 625 N N . PHE A 1 90 ? 44.564 49.117 7.814 1.00 59.47 87 PHE A N 1
ATOM 626 C CA . PHE A 1 90 ? 44.891 47.705 8.000 1.00 54.63 87 PHE A CA 1
ATOM 627 C C . PHE A 1 90 ? 46.401 47.520 8.099 1.00 52.51 87 PHE A C 1
ATOM 628 O O . PHE A 1 90 ? 47.175 48.324 7.561 1.00 49.83 87 PHE A O 1
ATOM 636 N N . SER A 1 91 ? 46.821 46.486 8.819 1.00 48.97 88 SER A N 1
ATOM 637 C CA . SER A 1 91 ? 48.243 46.193 8.925 1.00 50.29 88 SER A CA 1
ATOM 638 C C . SER A 1 91 ? 48.428 44.721 8.547 1.00 46.93 88 SER A C 1
ATOM 639 O O . SER A 1 91 ? 47.513 43.916 8.728 1.00 44.78 88 SER A O 1
ATOM 642 N N . VAL A 1 92 ? 49.595 44.396 7.987 1.00 45.58 89 VAL A N 1
ATOM 643 C CA . VAL A 1 92 ? 49.908 43.044 7.503 1.00 45.80 89 VAL A CA 1
ATOM 644 C C . VAL A 1 92 ? 51.406 42.789 7.532 1.00 45.67 89 VAL A C 1
ATOM 645 O O . VAL A 1 92 ? 52.202 43.721 7.437 1.00 45.56 89 VAL A O 1
ATOM 649 N N . THR A 1 93 ? 51.783 41.520 7.613 1.00 45.18 90 THR A N 1
ATOM 650 C CA . THR A 1 93 ? 53.187 41.154 7.573 1.00 44.49 90 THR A CA 1
ATOM 651 C C . THR A 1 93 ? 53.418 40.510 6.213 1.00 46.08 90 THR A C 1
ATOM 652 O O . THR A 1 93 ? 52.697 39.586 5.827 1.00 48.12 90 THR A O 1
ATOM 656 N N . LEU A 1 94 ? 54.413 41.006 5.488 1.00 43.59 91 LEU A N 1
ATOM 657 C CA . LEU A 1 94 ? 54.759 40.478 4.179 1.00 41.24 91 LEU A CA 1
ATOM 658 C C . LEU A 1 94 ? 56.280 40.231 4.154 1.00 43.07 91 LEU A C 1
ATOM 659 O O . LEU A 1 94 ? 56.998 40.622 5.080 1.00 41.98 91 LEU A O 1
ATOM 664 N N . LYS A 1 95 ? 56.776 39.605 3.092 1.00 42.86 92 LYS A N 1
ATOM 665 C CA . LYS A 1 95 ? 58.205 39.326 2.972 1.00 43.48 92 LYS A CA 1
ATOM 666 C C . LYS A 1 95 ? 58.839 40.061 1.815 1.00 44.78 92 LYS A C 1
ATOM 667 O O . LYS A 1 95 ? 58.286 40.107 0.720 1.00 46.03 92 LYS A O 1
ATOM 673 N N . PHE A 1 96 ? 60.005 40.633 2.062 1.00 46.21 93 PHE A N 1
ATOM 674 C CA . PHE A 1 96 ? 60.740 41.354 1.031 1.00 48.72 93 PHE A CA 1
ATOM 675 C C . PHE A 1 96 ? 62.141 40.758 1.032 1.00 49.79 93 PHE A C 1
ATOM 676 O O . PHE A 1 96 ? 62.882 40.893 2.014 1.00 48.69 93 PHE A O 1
ATOM 684 N N . GLY A 1 97 ? 62.488 40.078 -0.061 1.00 49.45 94 GLY A N 1
ATOM 685 C CA . GLY A 1 97 ? 63.783 39.432 -0.133 1.00 50.55 94 GLY A CA 1
ATOM 686 C C . GLY A 1 97 ? 63.885 38.424 1.002 1.00 51.88 94 GLY A C 1
ATOM 687 O O . GLY A 1 97 ? 64.914 38.349 1.685 1.00 51.96 94 GLY A O 1
ATOM 688 N N . GLY A 1 98 ? 62.804 37.671 1.216 1.00 51.22 95 GLY A N 1
ATOM 689 C CA . GLY A 1 98 ? 62.767 36.669 2.268 1.00 51.72 95 GLY A CA 1
ATOM 690 C C . GLY A 1 98 ? 62.704 37.194 3.694 1.00 52.58 95 GLY A C 1
ATOM 691 O O . GLY A 1 98 ? 62.623 36.401 4.636 1.00 51.87 95 GLY A O 1
ATOM 692 N N . GLN A 1 99 ? 62.737 38.517 3.864 1.00 52.51 96 GLN A N 1
ATOM 693 C CA . GLN A 1 99 ? 62.691 39.134 5.197 1.00 54.43 96 GLN A CA 1
ATOM 694 C C . GLN A 1 99 ? 61.293 39.638 5.551 1.00 53.02 96 GLN A C 1
ATOM 695 O O . GLN A 1 99 ? 60.767 40.534 4.902 1.00 52.18 96 GLN A O 1
ATOM 701 N N . PRO A 1 100 ? 60.680 39.075 6.600 1.00 52.78 97 PRO A N 1
ATOM 702 C CA . PRO A 1 100 ? 59.336 39.509 7.002 1.00 52.29 97 PRO A CA 1
ATOM 703 C C . PRO A 1 100 ? 59.303 40.934 7.578 1.00 52.37 97 PRO A C 1
ATOM 704 O O . PRO A 1 100 ? 60.143 41.296 8.405 1.00 52.74 97 PRO A O 1
ATOM 708 N N . LYS A 1 101 ? 58.333 41.735 7.127 1.00 50.65 98 LYS A N 1
ATOM 709 C CA . LYS A 1 101 ? 58.173 43.118 7.574 1.00 50.02 98 LYS A CA 1
ATOM 710 C C . LYS A 1 101 ? 56.701 43.504 7.747 1.00 50.69 98 LYS A C 1
ATOM 711 O O . LYS A 1 101 ? 55.824 42.987 7.051 1.00 48.02 98 LYS A O 1
ATOM 717 N N . ARG A 1 102 ? 56.445 44.426 8.672 1.00 51.99 99 ARG A N 1
ATOM 718 C CA . ARG A 1 102 ? 55.094 44.899 8.966 1.00 53.92 99 ARG A CA 1
ATOM 719 C C . ARG A 1 102 ? 54.736 46.205 8.273 1.00 55.80 99 ARG A C 1
ATOM 720 O O . ARG A 1 102 ? 55.580 47.077 8.088 1.00 56.95 99 ARG A O 1
ATOM 728 N N . LEU A 1 103 ? 53.465 46.338 7.912 1.00 56.88 100 LEU A N 1
ATOM 729 C CA . LEU A 1 103 ? 52.970 47.530 7.241 1.00 55.31 100 LEU A CA 1
ATOM 730 C C . LEU A 1 103 ? 51.601 47.912 7.751 1.00 56.69 100 LEU A C 1
ATOM 731 O O . LEU A 1 103 ? 50.776 47.050 8.068 1.00 54.06 100 LEU A O 1
ATOM 736 N N . SER A 1 104 ? 51.365 49.215 7.807 1.00 57.74 101 SER A N 1
ATOM 737 C CA . SER A 1 104 ? 50.081 49.754 8.213 1.00 59.47 101 SER A CA 1
ATOM 738 C C . SER A 1 104 ? 49.670 50.703 7.113 1.00 59.01 101 SER A C 1
ATOM 739 O O . SER A 1 104 ? 50.419 51.611 6.760 1.00 58.56 101 SER A O 1
ATOM 742 N N . VAL A 1 105 ? 48.486 50.481 6.561 1.00 59.31 102 VAL A N 1
ATOM 743 C CA . VAL A 1 105 ? 48.006 51.325 5.479 1.00 60.50 102 VAL A CA 1
ATOM 744 C C . VAL A 1 105 ? 46.585 51.808 5.720 1.00 60.42 102 VAL A C 1
ATOM 745 O O . VAL A 1 105 ? 45.688 51.010 5.998 1.00 59.39 102 VAL A O 1
ATOM 749 N N . PRO A 1 106 ? 46.363 53.131 5.641 1.00 61.59 103 PRO A N 1
ATOM 750 C CA . PRO A 1 106 ? 45.004 53.633 5.860 1.00 61.33 103 PRO A CA 1
ATOM 751 C C . PRO A 1 106 ? 44.222 53.392 4.579 1.00 60.68 103 PRO A C 1
ATOM 752 O O . PRO A 1 106 ? 44.804 53.346 3.492 1.00 61.10 103 PRO A O 1
ATOM 756 N N . TYR A 1 107 ? 42.913 53.219 4.688 1.00 59.74 104 TYR A N 1
ATOM 757 C CA . TYR A 1 107 ? 42.134 53.014 3.482 1.00 61.09 104 TYR A CA 1
ATOM 758 C C . TYR A 1 107 ? 42.175 54.284 2.641 1.00 60.94 104 TYR A C 1
ATOM 759 O O . TYR A 1 107 ? 41.993 54.243 1.427 1.00 63.17 104 TYR A O 1
ATOM 768 N N . ALA A 1 108 ? 42.453 55.407 3.295 1.00 59.88 105 ALA A N 1
ATOM 769 C CA . ALA A 1 108 ? 42.540 56.692 2.618 1.00 59.79 105 ALA A CA 1
ATOM 770 C C . ALA A 1 108 ? 43.749 56.740 1.679 1.00 60.04 105 ALA A C 1
ATOM 771 O O . ALA A 1 108 ? 43.741 57.450 0.670 1.00 60.34 105 ALA A O 1
ATOM 773 N N . ALA A 1 109 ? 44.790 55.980 2.004 1.00 58.67 106 ALA A N 1
ATOM 774 C CA . ALA A 1 109 ? 45.990 55.975 1.178 1.00 56.14 106 ALA A CA 1
ATOM 775 C C . ALA A 1 109 ? 45.818 55.166 -0.107 1.00 55.30 106 ALA A C 1
ATOM 776 O O . ALA A 1 109 ? 46.577 55.338 -1.052 1.00 53.68 106 ALA A O 1
ATOM 778 N N . LEU A 1 110 ? 44.811 54.300 -0.145 1.00 56.25 107 LEU A N 1
ATOM 779 C CA . LEU A 1 110 ? 44.565 53.464 -1.314 1.00 57.88 107 LEU A CA 1
ATOM 780 C C . LEU A 1 110 ? 44.333 54.222 -2.605 1.00 58.47 107 LEU A C 1
ATOM 781 O O . LEU A 1 110 ? 43.703 55.279 -2.612 1.00 57.73 107 LEU A O 1
ATOM 786 N N . THR A 1 111 ? 44.839 53.669 -3.704 1.00 57.97 108 THR A N 1
ATOM 787 C CA . THR A 1 111 ? 44.653 54.286 -5.005 1.00 58.08 108 THR A CA 1
ATOM 788 C C . THR A 1 111 ? 44.186 53.247 -6.019 1.00 59.10 108 THR A C 1
ATOM 789 O O . THR A 1 111 ? 43.679 53.590 -7.083 1.00 58.68 108 THR A O 1
ATOM 793 N N . ARG A 1 112 ? 44.340 51.970 -5.697 1.00 60.28 109 ARG A N 1
ATOM 794 C CA . ARG A 1 112 ? 43.897 50.950 -6.632 1.00 61.20 109 ARG A CA 1
ATOM 795 C C . ARG A 1 112 ? 43.627 49.618 -5.949 1.00 60.61 109 ARG A C 1
ATOM 796 O O . ARG A 1 112 ? 44.287 49.268 -4.972 1.00 62.93 109 ARG A O 1
ATOM 804 N N . PHE A 1 113 ? 42.644 48.889 -6.466 1.00 59.29 110 PHE A N 1
ATOM 805 C CA . PHE A 1 113 ? 42.257 47.590 -5.934 1.00 58.86 110 PHE A CA 1
ATOM 806 C C . PHE A 1 113 ? 41.994 46.668 -7.111 1.00 57.19 110 PHE A C 1
ATOM 807 O O . PHE A 1 113 ? 41.308 47.059 -8.051 1.00 56.57 110 PHE A O 1
ATOM 815 N N . TYR A 1 114 ? 42.521 45.449 -7.060 1.00 56.03 111 TYR A N 1
ATOM 816 C CA . TYR A 1 114 ? 42.339 44.513 -8.161 1.00 55.41 111 TYR A CA 1
ATOM 817 C C . TYR A 1 114 ? 42.397 43.047 -7.733 1.00 54.58 111 TYR A C 1
ATOM 818 O O . TYR A 1 114 ? 43.305 42.639 -7.016 1.00 54.85 111 TYR A O 1
ATOM 827 N N . ASP A 1 115 ? 41.413 42.265 -8.167 1.00 53.94 112 ASP A N 1
ATOM 828 C CA . ASP A 1 115 ? 41.369 40.835 -7.881 1.00 55.32 112 ASP A CA 1
ATOM 829 C C . ASP A 1 115 ? 41.366 40.143 -9.241 1.00 57.75 112 ASP A C 1
ATOM 830 O O . ASP A 1 115 ? 40.318 39.978 -9.853 1.00 60.67 112 ASP A O 1
ATOM 835 N N . PRO A 1 116 ? 42.544 39.736 -9.730 1.00 59.21 113 PRO A N 1
ATOM 836 C CA . PRO A 1 116 ? 42.732 39.059 -11.020 1.00 60.63 113 PRO A CA 1
ATOM 837 C C . PRO A 1 116 ? 41.778 37.906 -11.340 1.00 61.54 113 PRO A C 1
ATOM 838 O O . PRO A 1 116 ? 41.484 37.662 -12.504 1.00 61.70 113 PRO A O 1
ATOM 842 N N . SER A 1 117 ? 41.309 37.200 -10.312 1.00 63.26 114 SER A N 1
ATOM 843 C CA . SER A 1 117 ? 40.423 36.047 -10.490 1.00 64.88 114 SER A CA 1
ATOM 844 C C . SER A 1 117 ? 39.090 36.302 -11.183 1.00 66.54 114 SER A C 1
ATOM 845 O O . SER A 1 117 ? 38.608 35.459 -11.956 1.00 66.39 114 SER A O 1
ATOM 848 N N . VAL A 1 118 ? 38.490 37.450 -10.886 1.00 65.81 115 VAL A N 1
ATOM 849 C CA . VAL A 1 118 ? 37.209 37.826 -11.470 1.00 65.52 115 VAL A CA 1
ATOM 850 C C . VAL A 1 118 ? 37.378 39.182 -12.139 1.00 67.17 115 VAL A C 1
ATOM 851 O O . VAL A 1 118 ? 36.411 39.862 -12.456 1.00 68.12 115 VAL A O 1
ATOM 855 N N . GLN A 1 119 ? 38.630 39.566 -12.345 1.00 68.36 116 GLN A N 1
ATOM 856 C CA . GLN A 1 119 ? 38.952 40.832 -12.982 1.00 69.42 116 GLN A CA 1
ATOM 857 C C . GLN A 1 119 ? 38.181 42.027 -12.441 1.00 68.14 116 GLN A C 1
ATOM 858 O O . GLN A 1 119 ? 37.781 42.914 -13.199 1.00 66.59 116 GLN A O 1
ATOM 864 N N . PHE A 1 120 ? 37.980 42.056 -11.128 1.00 66.16 117 PHE A N 1
ATOM 865 C CA . PHE A 1 120 ? 37.289 43.175 -10.514 1.00 64.19 117 PHE A CA 1
ATOM 866 C C . PHE A 1 120 ? 38.331 44.205 -10.096 1.00 63.26 117 PHE A C 1
ATOM 867 O O . PHE A 1 120 ? 39.285 43.875 -9.399 1.00 63.67 117 PHE A O 1
ATOM 875 N N . ALA A 1 121 ? 38.148 45.454 -10.509 1.00 63.65 118 ALA A N 1
ATOM 876 C CA . ALA A 1 121 ? 39.103 46.501 -10.171 1.00 65.59 118 ALA A CA 1
ATOM 877 C C . ALA A 1 121 ? 38.443 47.794 -9.697 1.00 66.94 118 ALA A C 1
ATOM 878 O O . ALA A 1 121 ? 37.299 48.063 -10.022 1.00 67.15 118 ALA A O 1
ATOM 880 N N . LEU A 1 122 ? 39.182 48.589 -8.927 1.00 70.21 119 LEU A N 1
ATOM 881 C CA . LEU A 1 122 ? 38.702 49.874 -8.415 1.00 73.89 119 LEU A CA 1
ATOM 882 C C . LEU A 1 122 ? 39.859 50.862 -8.442 1.00 76.96 119 LEU A C 1
ATOM 883 O O . LEU A 1 122 ? 41.003 50.475 -8.235 1.00 77.76 119 LEU A O 1
ATOM 888 N N . GLN A 1 123 ? 39.564 52.132 -8.700 1.00 81.89 120 GLN A N 1
ATOM 889 C CA . GLN A 1 123 ? 40.591 53.171 -8.734 1.00 87.81 120 GLN A CA 1
ATOM 890 C C . GLN A 1 123 ? 40.113 54.348 -7.885 1.00 90.09 120 GLN A C 1
ATOM 891 O O . GLN A 1 123 ? 39.018 54.853 -8.094 1.00 90.07 120 GLN A O 1
ATOM 897 N N . PHE A 1 124 ? 40.928 54.773 -6.922 1.00 94.74 121 PHE A N 1
ATOM 898 C CA . PHE A 1 124 ? 40.558 55.881 -6.044 1.00 99.68 121 PHE A CA 1
ATOM 899 C C . PHE A 1 124 ? 41.495 57.076 -6.159 1.00 105.32 121 PHE A C 1
ATOM 900 O O . PHE A 1 124 ? 42.349 57.138 -7.044 1.00 104.64 121 PHE A O 1
ATOM 908 N N . SER A 1 125 ? 41.319 58.013 -5.227 1.00 113.38 122 SER A N 1
ATOM 909 C CA . SER A 1 125 ? 42.102 59.247 -5.141 1.00 121.15 122 SER A CA 1
ATOM 910 C C . SER A 1 125 ? 42.256 59.928 -6.496 1.00 126.34 122 SER A C 1
ATOM 911 O O . SER A 1 125 ? 43.092 60.819 -6.664 1.00 126.82 122 SER A O 1
ATOM 914 N N . ALA A 1 126 ? 41.436 59.506 -7.455 1.00 132.53 123 ALA A N 1
ATOM 915 C CA . ALA A 1 126 ? 41.467 60.060 -8.802 1.00 138.61 123 ALA A CA 1
ATOM 916 C C . ALA A 1 126 ? 40.140 60.740 -9.130 1.00 143.00 123 ALA A C 1
ATOM 917 O O . ALA A 1 126 ? 39.174 60.076 -9.515 1.00 142.98 123 ALA A O 1
ATOM 919 N N . PRO A 1 127 ? 40.075 62.076 -8.969 1.00 147.52 124 PRO A N 1
ATOM 920 C CA . PRO A 1 127 ? 38.861 62.853 -9.252 1.00 151.12 124 PRO A CA 1
ATOM 921 C C . PRO A 1 127 ? 38.639 63.074 -10.753 1.00 154.34 124 PRO A C 1
ATOM 922 O O . PRO A 1 127 ? 37.549 63.464 -11.182 1.00 154.55 124 PRO A O 1
ATOM 926 N N . GLU A 1 128 ? 39.687 62.818 -11.536 1.00 157.75 125 GLU A N 1
ATOM 927 C CA . GLU A 1 128 ? 39.663 62.964 -12.993 1.00 160.58 125 GLU A CA 1
ATOM 928 C C . GLU A 1 128 ? 39.086 64.307 -13.450 1.00 161.33 125 GLU A C 1
ATOM 929 O O . GLU A 1 128 ? 38.128 64.296 -14.254 1.00 161.95 125 GLU A O 1
ATOM 935 N N . HIS B 2 5 ? 50.199 45.188 -12.901 1.00 103.61 6 HIS B N 1
ATOM 936 C CA . HIS B 2 5 ? 50.255 44.899 -11.435 1.00 103.83 6 HIS B CA 1
ATOM 937 C C . HIS B 2 5 ? 51.545 45.422 -10.789 1.00 101.81 6 HIS B C 1
ATOM 938 O O . HIS B 2 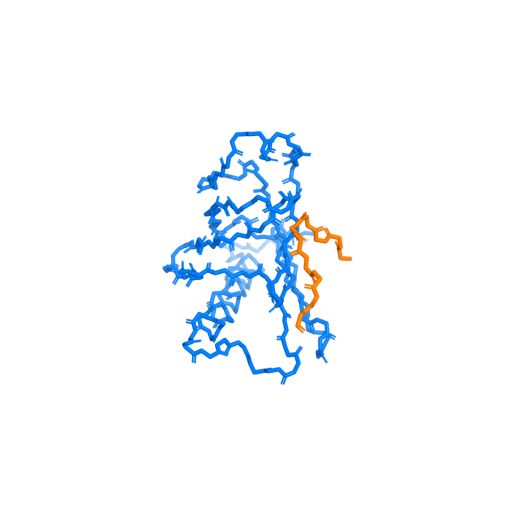5 ? 51.645 46.609 -10.452 1.00 101.56 6 HIS B O 1
ATOM 945 N N . GLY B 2 6 ? 52.520 44.536 -10.609 1.00 98.78 7 GLY B N 1
ATOM 946 C CA . GLY B 2 6 ? 53.793 44.931 -10.034 1.00 93.67 7 GLY B CA 1
ATOM 947 C C . GLY B 2 6 ? 53.877 44.979 -8.523 1.00 89.56 7 GLY B C 1
ATOM 948 O O . GLY B 2 6 ? 54.176 46.033 -7.953 1.00 90.20 7 GLY B O 1
ATOM 949 N N . ALA B 2 7 ? 53.629 43.842 -7.872 1.00 84.53 8 ALA B N 1
ATOM 950 C CA . ALA B 2 7 ? 53.691 43.763 -6.412 1.00 78.56 8 ALA B CA 1
ATOM 951 C C . ALA B 2 7 ? 55.134 43.949 -5.944 1.00 75.06 8 ALA B C 1
ATOM 952 O O . ALA B 2 7 ? 56.074 43.586 -6.655 1.00 74.27 8 ALA B O 1
ATOM 954 N N . ALA B 2 8 ? 55.304 44.517 -4.753 1.00 70.66 9 ALA B N 1
ATOM 955 C CA . ALA B 2 8 ? 56.631 44.746 -4.189 1.00 66.31 9 ALA B CA 1
ATOM 956 C C . ALA B 2 8 ? 57.097 43.587 -3.304 1.00 64.45 9 ALA B C 1
ATOM 957 O O . ALA B 2 8 ? 58.291 43.286 -3.250 1.00 65.67 9 ALA B O 1
ATOM 959 N N . ASN B 2 9 ? 56.157 42.940 -2.618 1.00 60.30 10 ASN B N 1
ATOM 960 C CA . ASN B 2 9 ? 56.473 41.829 -1.723 1.00 57.24 10 ASN B CA 1
ATOM 961 C C . ASN B 2 9 ? 56.617 40.470 -2.424 1.00 56.71 10 ASN B C 1
ATOM 962 O O . ASN B 2 9 ? 56.119 40.272 -3.535 1.00 54.93 10 ASN B O 1
ATOM 967 N N . ASP B 2 10 ? 57.309 39.542 -1.763 1.00 56.82 11 ASP B N 1
ATOM 968 C CA . ASP B 2 10 ? 57.529 38.198 -2.299 1.00 58.87 11 ASP B CA 1
ATOM 969 C C . ASP B 2 10 ? 56.157 37.502 -2.431 1.00 59.97 11 ASP B C 1
ATOM 970 O O . ASP B 2 10 ? 55.280 37.683 -1.580 1.00 61.58 11 ASP B O 1
ATOM 975 N N . ASN B 2 11 ? 55.958 36.722 -3.492 1.00 61.15 12 ASN B N 1
ATOM 976 C CA . ASN B 2 11 ? 54.679 36.034 -3.674 1.00 63.49 12 ASN B CA 1
ATOM 977 C C . ASN B 2 11 ? 54.771 34.678 -4.384 1.00 65.10 12 ASN B C 1
ATOM 978 O O . ASN B 2 11 ? 53.835 34.268 -5.073 1.00 65.00 12 ASN B O 1
ATOM 983 N N . PHE B 2 12 ? 55.887 33.974 -4.223 1.00 68.47 13 PHE B N 1
ATOM 984 C CA . PHE B 2 12 ? 56.016 32.670 -4.861 1.00 70.80 13 PHE B CA 1
ATOM 985 C C . PHE B 2 12 ? 55.196 31.645 -4.075 1.00 74.82 13 PHE B C 1
ATOM 986 O O . PHE B 2 12 ? 55.357 31.501 -2.858 1.00 75.08 13 PHE B O 1
ATOM 994 N N . ALA B 2 13 ? 54.313 30.942 -4.778 1.00 79.14 14 ALA B N 1
ATOM 995 C CA . ALA B 2 13 ? 53.457 29.933 -4.165 1.00 84.45 14 ALA B CA 1
ATOM 996 C C . ALA B 2 13 ? 54.275 28.792 -3.554 1.00 88.63 14 ALA B C 1
ATOM 997 O O . ALA B 2 13 ? 55.461 28.633 -3.848 1.00 89.35 14 A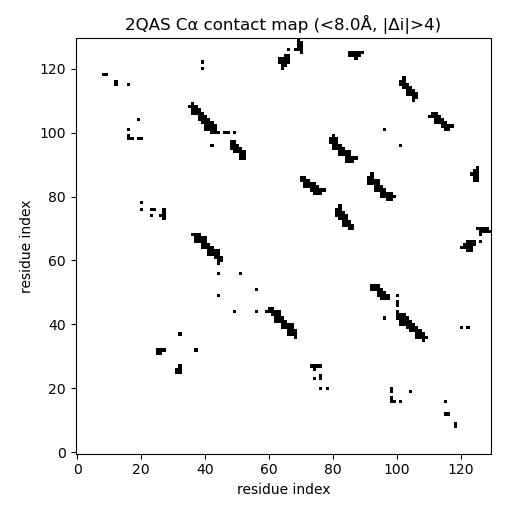LA B O 1
ATOM 999 N N . GLU B 2 14 ? 53.638 27.999 -2.697 1.00 93.28 15 GLU B N 1
ATOM 1000 C CA . GLU B 2 14 ? 54.317 26.871 -2.063 1.00 97.02 15 GLU B CA 1
ATOM 1001 C C . GLU B 2 14 ? 53.358 25.698 -1.786 1.00 97.93 15 GLU B C 1
ATOM 1002 O O . GLU B 2 14 ? 53.560 24.626 -2.406 1.00 97.63 15 GLU B O 1
#

Solvent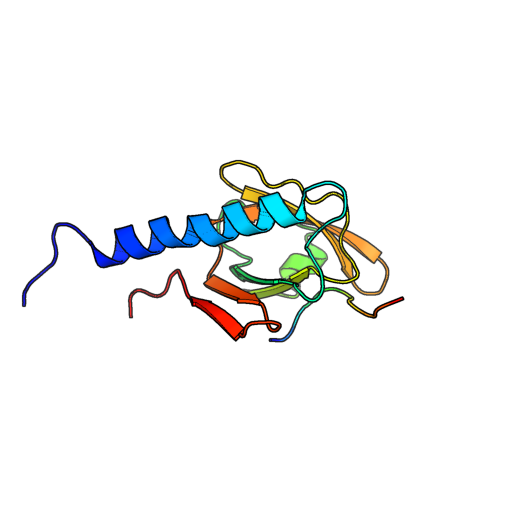-accessible surface area: 7844 Å² total; per-residue (Å²): 166,124,142,75,158,110,115,130,117,50,117,42,31,90,72,74,28,35,57,0,46,50,20,0,87,141,4,37,42,142,83,28,24,81,148,98,60,22,5,22,0,13,0,82,9,154,31,95,62,21,62,24,36,158,93,7,39,87,150,54,81,66,66,4,13,1,1,0,58,89,24,41,100,111,20,51,25,30,118,102,87,1,12,1,22,0,63,24,71,44,111,84,50,104,5,23,0,19,15,79,4,0,25,75,5,49,10,43,42,90,143,87,46,24,134,6,74,36,124,185,171,52,38,24,9,44,40,159,44,198

Sequence (130 aa):
PPEDLMQYEAMAQDALRGVVKAALKKAAAPGGLPEPHHLYITFKTKAAGVSGPQDLLSKYPDEMTIVLQHQYWDLAPGETFFSVTLKFGGQPKRLSVPYAALTRFYDPSVQFALQFSAPEHGAANDNFAE

Foldseek 3Di:
DDDDPPPVVQVVQVVVLVVVLVQLVQQLPVVGDDPPWKKKWKFFLPPPFKDWPPVVSVVPHTMDIDIGGPFWPDWARDPFWIKIWGDDPNRIIMIIGGSVGTAKMAIVVVGDIDGHPDPD/DDDDDDDDDD

B-factor: mean 69.24, std 20.59, range [36.81, 166.11]

Nearest PDB structures (foldseek):
  2qaz-assembly1_A  TM=9.705E-01  e=2.057E-20  Caulobacter vibrioides
  2nys-assembly1_B  TM=9.540E-01  e=9.104E-13  Agrobacterium fabrum str. C58
  1ox9-assembly1_A  TM=6.779E-01  e=8.275E-05  Escherichia coli O157:H7
  1ou9-assembly2_B  TM=6.993E-01  e=1.608E-04  Haemophilus influenzae
  1twb-assembly1_A  TM=6.802E-01  e=1.796E-04  Haemophilus influenzae